Protein AF-0000000085045582 (afdb_homodimer)

Organism: Alkalihalophilus pseudofirmus (strain ATCC BAA-2126 / JCM 17055 / OF4) (NCBI:txid398511)

Foldseek 3Di:
DDPLVVLVVVLVVLVVLLVVLCVCLVPDPDPVSNVVSVVVSVVSVVVNVVSVVVSVVVCVVDVVVVDD/DDPLVVLVVVLVVLVVLLVVLCVCLVPDPDPVSNVVSVVVSVVSVVVNVVSVVVSVVVCVPDCVVVDD

Sequence (136 aa):
MSVAAQVKGTLFSLKGIDATLTKLALQSSDEEAEKVYHQASLKTRTIIQEMEQQVMFLEREEPQYKGNMSVAAQVKGTLFSLKGIDATLTKLALQSSDEEAEKVYHQASLKTRTIIQEMEQQVMFLEREEPQYKGN

pLDDT: mean 90.75, std 15.36, range [32.5, 98.88]

Radius of gyration: 16.84 Å; Cα contacts (8 Å, |Δi|>4): 119; chains: 2; bounding box: 27×59×30 Å

Solvent-accessible surface area (backbone atoms only — not comparable to full-atom values): 7338 Å² total; per-residue (Å²): 131,55,72,64,54,51,47,50,51,49,39,53,52,46,53,53,47,30,54,49,26,45,49,50,23,73,68,42,87,44,69,70,57,19,50,52,27,43,53,42,24,53,56,44,49,54,43,40,52,53,41,53,52,51,51,55,52,46,51,67,75,37,63,76,77,49,83,127,129,56,70,63,55,52,48,51,52,49,39,53,52,45,53,53,47,32,54,52,26,44,50,50,24,72,68,41,88,44,70,70,58,19,50,52,26,44,53,42,24,53,56,44,50,54,43,41,52,52,41,54,52,49,51,53,54,48,54,68,72,38,65,76,80,48,82,126

Structure (mmCIF, N/CA/C/O backbone):
data_AF-0000000085045582-model_v1
#
loop_
_entity.id
_entity.type
_entity.pdbx_description
1 polymer 'DUF1657 domain-containing protein'
#
loop_
_atom_site.group_PDB
_atom_site.id
_atom_site.type_symbol
_atom_site.label_atom_id
_atom_site.label_alt_id
_atom_site.label_comp_id
_atom_site.label_asym_id
_atom_site.label_entity_id
_atom_site.label_seq_id
_atom_site.pdbx_PDB_ins_code
_atom_site.Cartn_x
_atom_site.Cartn_y
_atom_site.Cartn_z
_atom_site.occupancy
_atom_site.B_iso_or_equiv
_atom_site.auth_seq_id
_atom_site.auth_comp_id
_atom_site.auth_asym_id
_atom_site.auth_atom_id
_atom_site.pdbx_PDB_model_num
ATOM 1 N N . MET A 1 1 ? 13.094 -14.719 -4.559 1 74.88 1 MET A N 1
ATOM 2 C CA . MET A 1 1 ? 12.008 -14.969 -3.609 1 74.88 1 MET A CA 1
ATOM 3 C C . MET A 1 1 ? 10.836 -15.672 -4.285 1 74.88 1 MET A C 1
ATOM 5 O O . MET A 1 1 ? 10.578 -15.461 -5.473 1 74.88 1 MET A O 1
ATOM 9 N N . SER A 1 2 ? 10.188 -16.703 -3.611 1 85.56 2 SER A N 1
ATOM 10 C CA . SER A 1 2 ? 9.023 -17.359 -4.184 1 85.56 2 SER A CA 1
ATOM 11 C C . SER A 1 2 ? 7.844 -16.406 -4.293 1 85.56 2 SER A C 1
ATOM 13 O O . SER A 1 2 ? 7.824 -15.352 -3.643 1 85.56 2 SER A O 1
ATOM 15 N N . VAL A 1 3 ? 6.871 -16.703 -5.188 1 90.94 3 VAL A N 1
ATOM 16 C CA . VAL A 1 3 ? 5.664 -15.891 -5.328 1 90.94 3 VAL A CA 1
ATOM 17 C C . VAL A 1 3 ? 4.957 -15.781 -3.977 1 90.94 3 VAL A C 1
ATOM 19 O O . VAL A 1 3 ? 4.508 -14.703 -3.592 1 90.94 3 VAL A O 1
ATOM 22 N N . ALA A 1 4 ? 4.902 -16.844 -3.271 1 92.25 4 ALA A N 1
ATOM 23 C CA . ALA A 1 4 ? 4.258 -16.844 -1.961 1 92.25 4 ALA A CA 1
ATOM 24 C C . ALA A 1 4 ? 4.945 -15.867 -1.01 1 92.25 4 ALA A C 1
ATOM 26 O O . ALA A 1 4 ? 4.285 -15.133 -0.277 1 92.25 4 ALA A O 1
ATOM 27 N N . ALA A 1 5 ? 6.254 -15.875 -0.972 1 92.25 5 ALA A N 1
ATOM 28 C CA . ALA A 1 5 ? 7.02 -14.977 -0.119 1 92.25 5 ALA A CA 1
ATOM 29 C C . ALA A 1 5 ? 6.773 -13.516 -0.498 1 92.25 5 ALA A C 1
ATOM 31 O O . ALA A 1 5 ? 6.625 -12.656 0.375 1 92.25 5 ALA A O 1
ATOM 32 N N . GLN A 1 6 ? 6.746 -13.227 -1.771 1 95.31 6 GLN A N 1
ATOM 33 C CA . GLN A 1 6 ? 6.5 -11.867 -2.254 1 95.31 6 GLN A CA 1
ATOM 34 C C . GLN A 1 6 ? 5.102 -11.398 -1.867 1 95.31 6 GLN A C 1
ATOM 36 O O . GLN A 1 6 ? 4.922 -10.25 -1.449 1 95.31 6 GLN A O 1
ATOM 41 N N . VAL A 1 7 ? 4.152 -12.219 -1.971 1 97.25 7 VAL A N 1
ATOM 42 C CA . VAL A 1 7 ? 2.777 -11.875 -1.629 1 97.25 7 VAL A CA 1
ATOM 43 C C . VAL A 1 7 ? 2.658 -11.648 -0.123 1 97.25 7 VAL A C 1
ATOM 45 O O . VAL A 1 7 ? 2.041 -10.68 0.321 1 97.25 7 VAL A O 1
ATOM 48 N N . LYS A 1 8 ? 3.283 -12.477 0.662 1 96.69 8 LYS A N 1
ATOM 49 C CA . LYS A 1 8 ? 3.26 -12.328 2.113 1 96.69 8 LYS A CA 1
ATOM 50 C C . LYS A 1 8 ? 3.961 -11.047 2.547 1 96.69 8 LYS A C 1
ATOM 52 O O . LYS A 1 8 ? 3.494 -10.352 3.451 1 96.69 8 LYS A O 1
ATOM 57 N N . GLY A 1 9 ? 5.09 -10.812 1.9 1 97.25 9 GLY A N 1
ATOM 58 C CA . GLY A 1 9 ? 5.773 -9.555 2.166 1 97.25 9 GLY A CA 1
ATOM 59 C C . GLY A 1 9 ? 4.934 -8.336 1.826 1 97.25 9 GLY A C 1
ATOM 60 O O . GLY A 1 9 ? 4.938 -7.348 2.564 1 97.25 9 GLY A O 1
ATOM 61 N N . THR A 1 10 ? 4.301 -8.406 0.695 1 98.5 10 THR A N 1
ATOM 62 C CA . THR A 1 10 ? 3.395 -7.336 0.289 1 98.5 10 THR A CA 1
ATOM 63 C C . THR A 1 10 ? 2.271 -7.164 1.308 1 98.5 10 THR A C 1
ATOM 65 O O . THR A 1 10 ? 1.94 -6.039 1.693 1 98.5 10 THR A O 1
ATOM 68 N N . LEU A 1 11 ? 1.67 -8.227 1.732 1 98.75 11 LEU A N 1
ATOM 69 C CA . LEU A 1 11 ? 0.615 -8.211 2.74 1 98.75 11 LEU A CA 1
ATOM 70 C C . LEU A 1 11 ? 1.099 -7.535 4.02 1 98.75 11 LEU A C 1
ATOM 72 O O . LEU A 1 11 ? 0.389 -6.707 4.598 1 98.75 11 LEU A O 1
ATOM 76 N N . PHE A 1 12 ? 2.311 -7.863 4.492 1 98.38 12 PHE A N 1
ATOM 77 C CA . PHE A 1 12 ? 2.891 -7.277 5.695 1 98.38 12 PHE A CA 1
ATOM 78 C C . PHE A 1 12 ? 3.057 -5.77 5.539 1 98.38 12 PHE A C 1
ATOM 80 O O . PHE A 1 12 ? 2.691 -5.004 6.434 1 98.38 12 PHE A O 1
ATOM 87 N N . SER A 1 13 ? 3.621 -5.387 4.426 1 98.44 13 SER A N 1
ATOM 88 C CA . SER A 1 13 ? 3.818 -3.969 4.148 1 98.44 13 SER A CA 1
ATOM 89 C C . SER A 1 13 ? 2.492 -3.217 4.133 1 98.44 13 SER A C 1
ATOM 91 O O . SER A 1 13 ? 2.389 -2.117 4.68 1 98.44 13 SER A O 1
ATOM 93 N N . LEU A 1 14 ? 1.468 -3.785 3.574 1 98.88 14 LEU A N 1
ATOM 94 C CA . LEU A 1 14 ? 0.155 -3.154 3.494 1 98.88 14 LEU A CA 1
ATOM 95 C C . LEU A 1 14 ? -0.464 -3.012 4.883 1 98.88 14 LEU A C 1
ATOM 97 O O . LEU A 1 14 ? -1.098 -1.996 5.18 1 98.88 14 LEU A O 1
ATOM 101 N N . LYS A 1 15 ? -0.297 -3.982 5.727 1 98.81 15 LYS A N 1
ATOM 102 C CA . LYS A 1 15 ? -0.801 -3.879 7.09 1 98.81 15 LYS A CA 1
ATOM 103 C C . LYS A 1 15 ? -0.119 -2.74 7.844 1 98.81 15 LYS A C 1
ATOM 105 O O . LYS A 1 15 ? -0.764 -2.021 8.609 1 98.81 15 LYS A O 1
ATOM 110 N N . GLY A 1 16 ? 1.173 -2.641 7.621 1 98.44 16 GLY A N 1
ATOM 111 C CA . GLY A 1 16 ? 1.894 -1.507 8.18 1 98.44 16 GLY A CA 1
ATOM 112 C C . GLY A 1 16 ? 1.388 -0.171 7.664 1 98.44 16 GLY A C 1
ATOM 113 O O . GLY A 1 16 ? 1.292 0.795 8.43 1 98.44 16 GLY A O 1
ATOM 114 N N . ILE A 1 17 ? 1.08 -0.105 6.457 1 98.75 17 ILE A N 1
ATOM 115 C CA . ILE A 1 17 ? 0.577 1.124 5.852 1 98.75 17 ILE A CA 1
ATOM 116 C C . ILE A 1 17 ? -0.804 1.448 6.418 1 98.75 17 ILE A C 1
ATOM 118 O O . ILE A 1 17 ? -1.104 2.607 6.715 1 98.75 17 ILE A O 1
ATOM 122 N N . ASP A 1 18 ? -1.699 0.497 6.551 1 98.75 18 ASP A N 1
ATOM 123 C CA . ASP A 1 18 ? -3.004 0.718 7.164 1 98.75 18 ASP A CA 1
ATOM 124 C C . ASP A 1 18 ? -2.857 1.31 8.562 1 98.75 18 ASP A C 1
ATOM 126 O O . ASP A 1 18 ? -3.545 2.271 8.914 1 98.75 18 ASP A O 1
ATOM 130 N N . ALA A 1 19 ? -1.955 0.751 9.422 1 98.19 19 ALA A N 1
ATOM 131 C CA . ALA A 1 19 ? -1.701 1.262 10.766 1 98.19 19 ALA A CA 1
ATOM 132 C C . ALA A 1 19 ? -1.247 2.719 10.719 1 98.19 19 ALA A C 1
ATOM 134 O O . ALA A 1 19 ? -1.712 3.545 11.508 1 98.19 19 ALA A O 1
ATOM 135 N N . THR A 1 20 ? -0.353 3.062 9.805 1 98.38 20 THR A N 1
ATOM 136 C CA . THR A 1 20 ? 0.177 4.414 9.664 1 98.38 20 THR A CA 1
ATOM 137 C C . THR A 1 20 ? -0.922 5.383 9.234 1 98.38 20 THR A C 1
ATOM 139 O O . THR A 1 20 ? -1.075 6.453 9.828 1 98.38 20 THR A O 1
ATOM 142 N N . LEU A 1 21 ? -1.714 5 8.227 1 98.62 21 LEU A N 1
ATOM 143 C CA . LEU A 1 21 ? -2.791 5.848 7.727 1 98.62 21 LEU A CA 1
ATOM 144 C C . LEU A 1 21 ? -3.844 6.082 8.805 1 98.62 21 LEU A C 1
ATOM 146 O O . LEU A 1 21 ? -4.34 7.199 8.961 1 98.62 21 LEU A O 1
ATOM 150 N N . THR A 1 22 ? -4.156 4.996 9.492 1 98.5 22 THR A N 1
ATOM 151 C CA . THR A 1 22 ? -5.102 5.117 10.602 1 98.5 22 THR A CA 1
ATOM 152 C C . THR A 1 22 ? -4.562 6.062 11.672 1 98.5 22 THR A C 1
ATOM 154 O O . THR A 1 22 ? -5.285 6.93 12.156 1 98.5 22 THR A O 1
ATOM 157 N N . LYS A 1 23 ? -3.322 5.898 12.023 1 98.12 23 LYS A N 1
ATOM 158 C CA . LYS A 1 23 ? -2.684 6.77 13 1 98.12 23 LYS A CA 1
ATOM 159 C C . LYS A 1 23 ? -2.699 8.227 12.531 1 98.12 23 LYS A C 1
ATOM 161 O O . LYS A 1 23 ? -3.008 9.125 13.312 1 98.12 23 LYS A O 1
ATOM 166 N N . LEU A 1 24 ? -2.35 8.477 11.312 1 97.88 24 LEU A N 1
ATOM 167 C CA . LEU A 1 24 ? -2.363 9.828 10.75 1 97.88 24 LEU A CA 1
ATOM 168 C C . LEU A 1 24 ? -3.762 10.43 10.82 1 97.88 24 LEU A C 1
ATOM 170 O O . LEU A 1 24 ? -3.918 11.617 11.117 1 97.88 24 LEU A O 1
ATOM 174 N N . ALA A 1 25 ? -4.805 9.633 10.469 1 97.81 25 ALA A N 1
ATOM 175 C CA . ALA A 1 25 ? -6.184 10.109 10.531 1 97.81 25 ALA A CA 1
ATOM 176 C C . ALA A 1 25 ? -6.555 10.531 11.953 1 97.81 25 ALA A C 1
ATOM 178 O O . ALA A 1 25 ? -7.172 11.586 12.148 1 97.81 25 ALA A O 1
ATOM 179 N N . LEU A 1 26 ? -6.133 9.727 12.891 1 96.69 26 LEU A N 1
ATOM 180 C CA . LEU A 1 26 ? -6.473 9.953 14.289 1 96.69 26 LEU A CA 1
ATOM 181 C C . LEU A 1 26 ? -5.75 11.18 14.836 1 96.69 26 LEU A C 1
ATOM 183 O O . LEU A 1 26 ? -6.281 11.883 15.695 1 96.69 26 LEU A O 1
ATOM 187 N N . GLN A 1 27 ? -4.617 11.523 14.289 1 94.62 27 GLN A N 1
ATOM 188 C CA . GLN A 1 27 ? -3.77 12.586 14.82 1 94.62 27 GLN A CA 1
ATOM 189 C C . GLN A 1 27 ? -3.979 13.891 14.062 1 94.62 27 GLN A C 1
ATOM 191 O O . GLN A 1 27 ? -3.438 14.93 14.445 1 94.62 27 GLN A O 1
ATOM 196 N N . SER A 1 28 ? -4.695 13.742 12.984 1 93.62 28 SER A N 1
ATOM 197 C CA . SER A 1 28 ? -4.855 14.922 12.141 1 93.62 28 SER A CA 1
ATOM 198 C C . SER A 1 28 ? -5.805 15.93 12.781 1 93.62 28 SER A C 1
ATOM 200 O O . SER A 1 28 ? -6.875 15.562 13.266 1 93.62 28 SER A O 1
ATOM 202 N N . SER A 1 29 ? -5.445 17.203 12.797 1 91.62 29 SER A N 1
ATOM 203 C CA . SER A 1 29 ? -6.312 18.281 13.266 1 91.62 29 SER A CA 1
ATOM 204 C C . SER A 1 29 ? -7.086 18.906 12.117 1 91.62 29 SER A C 1
ATOM 206 O O . SER A 1 29 ? -7.961 19.75 12.336 1 91.62 29 SER A O 1
ATOM 208 N N . ASP A 1 30 ? -6.727 18.578 10.922 1 91.25 30 ASP A N 1
ATOM 209 C CA . ASP A 1 30 ? -7.375 19.047 9.703 1 91.25 30 ASP A CA 1
ATOM 210 C C . ASP A 1 30 ? -8.422 18.047 9.219 1 91.25 30 ASP A C 1
ATOM 212 O O . ASP A 1 30 ? -8.102 16.891 8.914 1 91.25 30 ASP A O 1
ATOM 216 N N . GLU A 1 31 ? -9.641 18.484 9.148 1 94.44 31 GLU A N 1
ATOM 217 C CA . GLU A 1 31 ? -10.75 17.609 8.797 1 94.44 31 GLU A CA 1
ATOM 218 C C . GLU A 1 31 ? -10.547 16.984 7.41 1 94.44 31 GLU A C 1
ATOM 220 O O . GLU A 1 31 ? -10.805 15.805 7.207 1 94.44 31 GLU A O 1
ATOM 225 N N . GLU A 1 32 ? -10.148 17.766 6.449 1 94.62 32 GLU A N 1
ATOM 226 C CA . GLU A 1 32 ? -9.945 17.281 5.086 1 94.62 32 GLU A CA 1
ATOM 227 C C . GLU A 1 32 ? -8.828 16.234 5.031 1 94.62 32 GLU A C 1
ATOM 229 O O . GLU A 1 32 ? -8.961 15.203 4.375 1 94.62 32 GLU A O 1
ATOM 234 N N . ALA A 1 33 ? -7.719 16.562 5.738 1 95.12 33 ALA A N 1
ATOM 235 C CA . ALA A 1 33 ? -6.613 15.602 5.805 1 95.12 33 ALA A CA 1
ATOM 236 C C . ALA A 1 33 ? -7.047 14.305 6.477 1 95.12 33 ALA A C 1
ATOM 238 O O . ALA A 1 33 ? -6.699 13.219 6.02 1 95.12 33 ALA A O 1
ATOM 239 N N . GLU A 1 34 ? -7.719 14.414 7.617 1 97.31 34 GLU A N 1
ATOM 240 C CA . GLU A 1 34 ? -8.234 13.234 8.312 1 97.31 34 GLU A CA 1
ATOM 241 C C . GLU A 1 34 ? -9.031 12.344 7.363 1 97.31 34 GLU A C 1
ATOM 243 O O . GLU A 1 34 ? -8.859 11.125 7.367 1 97.31 34 GLU A O 1
ATOM 248 N N . LYS A 1 35 ? -9.914 12.938 6.566 1 97.88 35 LYS A N 1
ATOM 249 C CA . LYS A 1 35 ? -10.727 12.188 5.609 1 97.88 35 LYS A CA 1
ATOM 250 C C . LYS A 1 35 ? -9.859 11.5 4.566 1 97.88 35 LYS A C 1
ATOM 252 O O . LYS A 1 35 ? -10.117 10.359 4.188 1 97.88 35 LYS A O 1
ATOM 257 N N . VAL A 1 36 ? -8.852 12.234 4.113 1 97.94 36 VAL A N 1
ATOM 258 C CA . VAL A 1 36 ? -7.953 11.68 3.113 1 97.94 36 VAL A CA 1
ATOM 259 C C . VAL A 1 36 ? -7.285 10.422 3.66 1 97.94 36 VAL A C 1
ATOM 261 O O . VAL A 1 36 ? -7.27 9.383 2.996 1 97.94 36 VAL A O 1
ATOM 264 N N . TYR A 1 37 ? -6.719 10.492 4.91 1 98.5 37 TYR A N 1
ATOM 265 C CA . TYR A 1 37 ? -6.031 9.352 5.512 1 98.5 37 TYR A CA 1
ATOM 266 C C . TYR A 1 37 ? -7 8.211 5.793 1 98.5 37 TYR A C 1
ATOM 268 O O . TYR A 1 37 ? -6.672 7.043 5.59 1 98.5 37 TYR A O 1
ATOM 276 N N . HIS A 1 38 ? -8.172 8.555 6.254 1 98.31 38 HIS A N 1
ATOM 277 C CA . HIS A 1 38 ? -9.18 7.543 6.543 1 98.31 38 HIS A CA 1
ATOM 278 C C . HIS A 1 38 ? -9.602 6.805 5.273 1 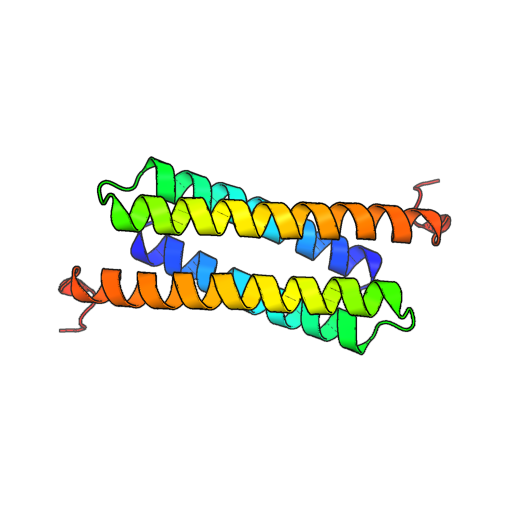98.31 38 HIS A C 1
ATOM 280 O O . HIS A 1 38 ? -9.672 5.574 5.262 1 98.31 38 HIS A O 1
ATOM 286 N N . GLN A 1 39 ? -9.883 7.508 4.176 1 98.38 39 GLN A N 1
ATOM 287 C CA . GLN A 1 39 ? -10.258 6.898 2.902 1 98.38 39 GLN A CA 1
ATOM 288 C C . GLN A 1 39 ? -9.125 6.035 2.352 1 98.38 39 GLN A C 1
ATOM 290 O O . GLN A 1 39 ? -9.367 4.953 1.814 1 98.38 39 GLN A O 1
ATOM 295 N N . ALA A 1 40 ? -7.961 6.559 2.455 1 98.75 40 ALA A N 1
ATOM 296 C CA . ALA A 1 40 ? -6.797 5.785 2.025 1 98.75 40 ALA A CA 1
ATOM 297 C C . ALA A 1 40 ? -6.676 4.488 2.816 1 98.75 40 ALA A C 1
ATOM 299 O O . ALA A 1 40 ? -6.34 3.441 2.256 1 98.75 40 ALA A O 1
ATOM 300 N N . SER A 1 41 ? -6.906 4.543 4.176 1 98.81 41 SER A N 1
ATOM 301 C CA . SER A 1 41 ? -6.863 3.352 5.016 1 98.81 41 SER A CA 1
ATOM 302 C C . SER A 1 41 ? -7.914 2.332 4.586 1 98.81 41 SER A C 1
ATOM 304 O O . SER A 1 41 ? -7.633 1.133 4.527 1 98.81 41 SER A O 1
ATOM 306 N N . LEU A 1 42 ? -9.109 2.789 4.238 1 98.69 42 LEU A N 1
ATOM 307 C CA . LEU A 1 42 ? -10.172 1.905 3.781 1 98.69 42 LEU A CA 1
ATOM 308 C C . LEU A 1 42 ? -9.789 1.217 2.477 1 98.69 42 LEU A C 1
ATOM 310 O O . LEU A 1 42 ? -10 0.012 2.318 1 98.69 42 LEU A O 1
ATOM 314 N N . LYS A 1 43 ? -9.273 1.963 1.552 1 98.75 43 LYS A N 1
ATOM 315 C CA . LYS A 1 43 ? -8.797 1.387 0.297 1 98.75 43 LYS A CA 1
ATOM 316 C C . LYS A 1 43 ? -7.676 0.38 0.543 1 98.75 43 LYS A C 1
ATOM 318 O O . LYS A 1 43 ? -7.633 -0.677 -0.09 1 98.75 43 LYS A O 1
ATOM 323 N N . THR A 1 44 ? -6.754 0.685 1.436 1 98.88 44 THR A N 1
ATOM 324 C CA . THR A 1 44 ? -5.66 -0.224 1.768 1 98.88 44 THR A CA 1
ATOM 325 C C . THR A 1 44 ? -6.203 -1.532 2.338 1 98.88 44 THR A C 1
ATOM 327 O O . THR A 1 44 ? -5.711 -2.611 2 1 98.88 44 THR A O 1
ATOM 330 N N . ARG A 1 45 ? -7.215 -1.479 3.184 1 98.75 45 ARG A N 1
ATOM 331 C CA . ARG A 1 45 ? -7.809 -2.672 3.783 1 98.75 45 ARG A CA 1
ATOM 332 C C . ARG A 1 45 ? -8.406 -3.584 2.717 1 98.75 45 ARG A C 1
ATOM 334 O O . ARG A 1 45 ? -8.375 -4.809 2.854 1 98.75 45 ARG A O 1
ATOM 341 N N . THR A 1 46 ? -8.977 -2.971 1.707 1 98.75 46 THR A N 1
ATOM 342 C CA . THR A 1 46 ? -9.516 -3.773 0.614 1 98.75 46 THR A CA 1
ATOM 343 C C . THR A 1 46 ? -8.406 -4.559 -0.077 1 98.75 46 THR A C 1
ATOM 345 O O . THR A 1 46 ? -8.586 -5.723 -0.434 1 98.75 46 THR A O 1
ATOM 348 N N . ILE A 1 47 ? -7.262 -3.984 -0.317 1 98.88 47 ILE A N 1
ATOM 349 C CA . ILE A 1 47 ? -6.129 -4.668 -0.93 1 98.88 47 ILE A CA 1
ATOM 350 C C . ILE A 1 47 ? -5.613 -5.758 0.007 1 98.88 47 ILE A C 1
ATOM 352 O O . ILE A 1 47 ? -5.254 -6.848 -0.44 1 98.88 47 ILE A O 1
ATOM 356 N N . ILE A 1 48 ? -5.559 -5.434 1.346 1 98.88 48 ILE A N 1
ATOM 357 C CA . ILE A 1 48 ? -5.145 -6.41 2.346 1 98.88 48 ILE A CA 1
ATOM 358 C C . ILE A 1 48 ? -6 -7.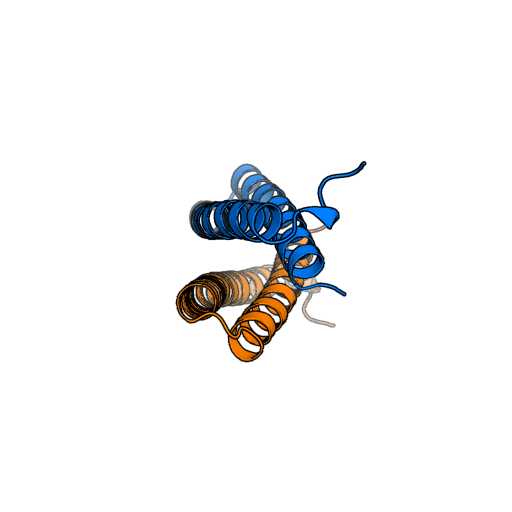668 2.225 1 98.88 48 ILE A C 1
ATOM 360 O O . ILE A 1 48 ? -5.477 -8.781 2.207 1 98.88 48 ILE A O 1
ATOM 364 N N . GLN A 1 49 ? -7.277 -7.492 2.109 1 98.56 49 GLN A N 1
ATOM 365 C CA . GLN A 1 49 ? -8.188 -8.625 1.988 1 98.56 49 GLN A CA 1
ATOM 366 C C . GLN A 1 49 ? -7.879 -9.445 0.737 1 98.56 49 GLN A C 1
ATOM 368 O O . GLN A 1 49 ? -7.895 -10.68 0.776 1 98.56 49 GLN A O 1
ATOM 373 N N . GLU A 1 50 ? -7.66 -8.82 -0.348 1 97.94 50 GLU A N 1
ATOM 374 C CA . GLU A 1 50 ? -7.32 -9.492 -1.597 1 97.94 50 GLU A CA 1
ATOM 375 C C . GLU A 1 50 ? -6.027 -10.289 -1.46 1 97.94 50 GLU A C 1
ATOM 377 O O . GLU A 1 50 ? -5.938 -11.422 -1.924 1 97.94 50 GLU A O 1
ATOM 382 N N . MET A 1 51 ? -5.012 -9.703 -0.871 1 98.25 51 MET A N 1
ATOM 383 C CA . MET A 1 51 ? -3.727 -10.375 -0.69 1 98.25 51 MET A CA 1
ATOM 384 C C . MET A 1 51 ? -3.855 -11.547 0.278 1 98.25 51 MET A C 1
ATOM 386 O O . MET A 1 51 ? -3.195 -12.57 0.11 1 98.25 51 MET A O 1
ATOM 390 N N . GLU A 1 52 ? -4.672 -11.344 1.377 1 98 52 GLU A N 1
ATOM 391 C CA . GLU A 1 52 ? -4.922 -12.445 2.301 1 98 52 GLU A CA 1
ATOM 392 C C . GLU A 1 52 ? -5.52 -13.648 1.577 1 98 52 GLU A C 1
ATOM 394 O O . GLU A 1 52 ? -5.113 -14.789 1.816 1 98 52 GLU A O 1
ATOM 399 N N . GLN A 1 53 ? -6.441 -13.391 0.739 1 96.5 53 GLN A N 1
ATOM 400 C CA . GLN A 1 53 ? -7.055 -14.461 -0.049 1 96.5 53 GLN A CA 1
ATOM 401 C C . GLN A 1 53 ? -6.035 -15.117 -0.971 1 96.5 53 GLN A C 1
ATOM 403 O O . GLN A 1 53 ? -6.031 -16.344 -1.125 1 96.5 53 GLN A O 1
ATOM 408 N N . GLN A 1 54 ? -5.246 -14.352 -1.614 1 94.94 54 GLN A N 1
ATOM 409 C CA . GLN A 1 54 ? -4.227 -14.875 -2.52 1 94.94 54 GLN A CA 1
ATOM 410 C C . GLN A 1 54 ? -3.205 -15.719 -1.767 1 94.94 54 GLN A C 1
ATOM 412 O O . GLN A 1 54 ? -2.734 -16.734 -2.279 1 94.94 54 GLN A O 1
ATOM 417 N N . VAL A 1 55 ? -2.766 -15.352 -0.59 1 95.12 55 VAL A N 1
ATOM 418 C CA . VAL A 1 55 ? -1.848 -16.125 0.242 1 95.12 55 VAL A CA 1
ATOM 419 C C . VAL A 1 55 ? -2.455 -17.484 0.555 1 95.12 55 VAL A C 1
ATOM 421 O O . VAL A 1 55 ? -1.771 -18.516 0.479 1 95.12 55 VAL A O 1
ATOM 424 N N . MET A 1 56 ? -3.709 -17.484 0.925 1 92.94 56 MET A N 1
ATOM 425 C CA . MET A 1 56 ? -4.395 -18.734 1.222 1 92.94 56 MET A CA 1
ATOM 426 C C . MET A 1 56 ? -4.391 -19.656 0.007 1 92.94 56 MET A C 1
ATOM 428 O O . MET A 1 56 ? -4.137 -20.859 0.134 1 92.94 56 MET A O 1
ATOM 432 N N . PHE A 1 57 ? -4.691 -19.125 -1.118 1 91.81 57 PHE A N 1
ATOM 433 C CA . PHE A 1 57 ? -4.699 -19.891 -2.357 1 91.81 57 PHE A CA 1
ATOM 434 C C . PHE A 1 57 ? -3.322 -20.484 -2.633 1 91.81 57 PHE A C 1
ATOM 436 O O . PHE A 1 57 ? -3.205 -21.672 -2.936 1 91.81 57 PHE A O 1
ATOM 443 N N . LEU A 1 58 ? -2.262 -19.703 -2.533 1 90.44 58 LEU A N 1
ATOM 444 C CA . LEU A 1 58 ? -0.898 -20.141 -2.822 1 90.44 58 LEU A CA 1
ATOM 445 C C . LEU A 1 58 ? -0.449 -21.219 -1.847 1 90.44 58 LEU A C 1
ATOM 447 O O . LEU A 1 58 ? 0.269 -22.141 -2.229 1 90.44 58 LEU A O 1
ATOM 451 N N . GLU A 1 59 ? -0.829 -21.094 -0.623 1 87.81 59 GLU A N 1
ATOM 452 C CA . GLU A 1 59 ? -0.459 -22.078 0.392 1 87.81 59 GLU A CA 1
ATOM 453 C C . GLU A 1 59 ? -1.153 -23.422 0.145 1 87.81 59 GLU A C 1
ATOM 455 O O . GLU A 1 59 ? -0.604 -24.484 0.458 1 87.81 59 GLU A O 1
ATOM 460 N N . ARG A 1 60 ? -2.312 -23.438 -0.462 1 84.94 60 ARG A N 1
ATOM 461 C CA . ARG A 1 60 ? -3.049 -24.656 -0.788 1 84.94 60 ARG A CA 1
ATOM 462 C C . ARG A 1 60 ? -2.426 -25.375 -1.982 1 84.94 60 ARG A C 1
ATOM 464 O O . ARG A 1 60 ? -2.389 -26.609 -2.025 1 84.94 60 ARG A O 1
ATOM 471 N N . GLU A 1 61 ? -1.91 -24.672 -2.902 1 77.25 61 GLU A N 1
ATOM 472 C CA . GLU A 1 61 ? -1.294 -25.25 -4.098 1 77.25 61 GLU A CA 1
ATOM 473 C C . GLU A 1 61 ? 0.125 -25.734 -3.812 1 77.25 61 GLU A C 1
ATOM 475 O O . GLU A 1 61 ? 0.628 -26.625 -4.488 1 77.25 61 GLU A O 1
ATOM 480 N N . GLU A 1 62 ? 0.763 -25.047 -2.869 1 64.19 62 GLU A N 1
ATOM 481 C CA . GLU A 1 62 ? 2.129 -25.438 -2.535 1 64.19 62 GLU A CA 1
ATOM 482 C C . GLU A 1 62 ? 2.172 -26.25 -1.239 1 64.19 62 GLU A C 1
ATOM 484 O O . GLU A 1 62 ? 2.266 -25.672 -0.151 1 64.19 62 GLU A O 1
ATOM 489 N N . PRO A 1 63 ? 1.764 -27.453 -1.095 1 58.72 63 PRO A N 1
ATOM 490 C CA . PRO A 1 63 ? 1.871 -28.25 0.128 1 58.72 63 PRO A CA 1
ATOM 491 C C . PRO A 1 63 ? 3.174 -28 0.885 1 58.72 63 PRO A C 1
ATOM 493 O O . PRO A 1 63 ? 3.23 -28.188 2.104 1 58.72 63 PRO A O 1
ATOM 496 N N . GLN A 1 64 ? 4.367 -27.938 0.218 1 53.19 64 GLN A N 1
ATOM 497 C CA . GLN A 1 64 ? 5.637 -27.875 0.933 1 53.19 64 GLN A CA 1
ATOM 498 C C . GLN A 1 64 ? 5.711 -26.625 1.818 1 53.19 64 GLN A C 1
ATOM 500 O O . GLN A 1 64 ? 6.586 -26.531 2.678 1 53.19 64 GLN A O 1
ATOM 505 N N . TYR A 1 65 ? 5.199 -25.609 1.389 1 47.09 65 TYR A N 1
ATOM 506 C CA . TYR A 1 65 ? 5.344 -24.453 2.262 1 47.09 65 TYR A CA 1
ATOM 507 C C . TYR A 1 65 ? 4.609 -24.672 3.58 1 47.09 65 TYR A C 1
ATOM 509 O O . TYR A 1 65 ? 4.535 -23.766 4.414 1 47.09 65 TYR A O 1
ATOM 517 N N . LYS A 1 66 ? 3.674 -25.625 3.744 1 45.38 66 LYS A N 1
ATOM 518 C CA . LYS A 1 66 ? 3.193 -26.078 5.043 1 45.38 66 LYS A CA 1
ATOM 519 C C . LYS A 1 66 ? 4.336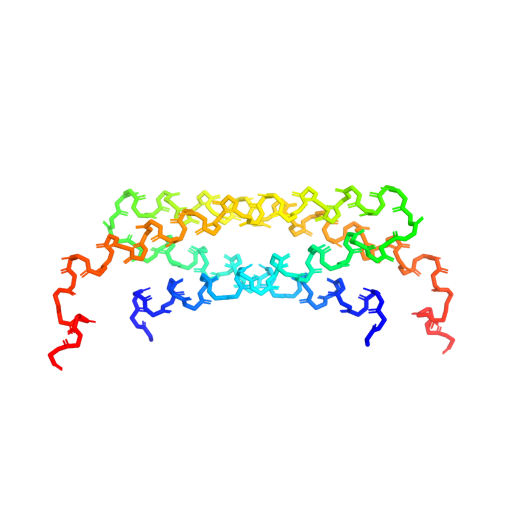 -26.641 5.887 1 45.38 66 LYS A C 1
ATOM 521 O O . LYS A 1 66 ? 5.141 -27.438 5.398 1 45.38 66 LYS A O 1
ATOM 526 N N . GLY A 1 67 ? 5.059 -26.031 6.781 1 40.25 67 GLY A N 1
ATOM 527 C CA . GLY A 1 67 ? 6.012 -26.594 7.723 1 40.25 67 GLY A CA 1
ATOM 528 C C . GLY A 1 67 ? 5.691 -28.016 8.125 1 40.25 67 GLY A C 1
ATOM 529 O O . GLY A 1 67 ? 4.574 -28.312 8.555 1 40.25 67 GLY A O 1
ATOM 530 N N . ASN A 1 68 ? 6.27 -29.141 7.465 1 33.5 68 ASN A N 1
ATOM 531 C CA . ASN A 1 68 ? 6.594 -30.359 8.203 1 33.5 68 ASN A CA 1
ATOM 532 C C . ASN A 1 68 ? 7.297 -30.047 9.516 1 33.5 68 ASN A C 1
ATOM 534 O O . ASN A 1 68 ? 8.156 -29.172 9.578 1 33.5 68 ASN A O 1
ATOM 538 N N . MET B 1 1 ? 8.625 11.508 14.305 1 74.88 1 MET B N 1
ATOM 539 C CA . MET B 1 1 ? 8.648 11.883 12.891 1 74.88 1 MET B CA 1
ATOM 540 C C . MET B 1 1 ? 7.555 12.898 12.578 1 74.88 1 MET B C 1
ATOM 542 O O . MET B 1 1 ? 6.484 12.867 13.188 1 74.88 1 MET B O 1
ATOM 546 N N . SER B 1 2 ? 7.836 13.977 11.766 1 85.25 2 SER B N 1
ATOM 547 C CA . SER B 1 2 ? 6.809 14.938 11.383 1 85.25 2 SER B CA 1
ATOM 548 C C . SER B 1 2 ? 5.727 14.281 10.531 1 85.25 2 SER B C 1
ATOM 550 O O . SER B 1 2 ? 5.941 13.203 9.969 1 85.25 2 SER B O 1
ATOM 552 N N . VAL B 1 3 ? 4.512 14.867 10.477 1 90.81 3 VAL B N 1
ATOM 553 C CA . VAL B 1 3 ? 3.428 14.375 9.633 1 90.81 3 VAL B CA 1
ATOM 554 C C . VAL B 1 3 ? 3.898 14.289 8.18 1 90.81 3 VAL B C 1
ATOM 556 O O . VAL B 1 3 ? 3.627 13.297 7.496 1 90.81 3 VAL B O 1
ATOM 559 N N . ALA B 1 4 ? 4.602 15.273 7.754 1 92.06 4 ALA B N 1
ATOM 560 C CA . ALA B 1 4 ? 5.105 15.289 6.383 1 92.06 4 ALA B CA 1
ATOM 561 C C . ALA B 1 4 ? 6.02 14.094 6.121 1 92.06 4 ALA B C 1
ATOM 563 O O . ALA B 1 4 ? 5.934 13.453 5.07 1 92.06 4 ALA B O 1
ATOM 564 N N . ALA B 1 5 ? 6.922 13.789 7.027 1 92.06 5 ALA B N 1
ATOM 565 C CA . ALA B 1 5 ? 7.828 12.656 6.895 1 92.06 5 ALA B CA 1
ATOM 566 C C . ALA B 1 5 ? 7.062 11.336 6.848 1 92.06 5 ALA B C 1
ATOM 568 O O . ALA B 1 5 ? 7.387 10.453 6.055 1 92.06 5 ALA B O 1
ATOM 569 N N . GLN B 1 6 ? 6.07 11.18 7.695 1 95.31 6 GLN B N 1
ATOM 570 C CA . GLN B 1 6 ? 5.25 9.977 7.727 1 95.31 6 GLN B CA 1
ATOM 571 C C . GLN B 1 6 ? 4.492 9.797 6.414 1 95.31 6 GLN B C 1
ATOM 573 O O . GLN B 1 6 ? 4.41 8.688 5.887 1 95.31 6 GLN B O 1
ATOM 578 N N . VAL B 1 7 ? 3.969 10.82 5.879 1 97.25 7 VAL B N 1
ATOM 579 C CA . VAL B 1 7 ? 3.225 10.766 4.625 1 97.25 7 VAL B CA 1
ATOM 580 C C . VAL B 1 7 ? 4.168 10.422 3.477 1 97.25 7 VAL B C 1
ATOM 582 O O . VAL B 1 7 ? 3.855 9.578 2.637 1 97.25 7 VAL B O 1
ATOM 585 N N . LYS B 1 8 ? 5.336 11.008 3.447 1 96.62 8 LYS B N 1
ATOM 586 C CA . LYS B 1 8 ? 6.324 10.719 2.41 1 96.62 8 LYS B CA 1
ATOM 587 C C . LYS B 1 8 ? 6.797 9.273 2.49 1 96.62 8 LYS B C 1
ATOM 589 O O . LYS B 1 8 ? 6.973 8.609 1.463 1 96.62 8 LYS B O 1
ATOM 594 N N . GLY B 1 9 ? 7.035 8.852 3.729 1 97.31 9 GLY B N 1
ATOM 595 C CA . GLY B 1 9 ? 7.387 7.453 3.908 1 97.31 9 GLY B CA 1
ATOM 596 C C . GLY B 1 9 ? 6.309 6.5 3.428 1 97.31 9 GLY B C 1
ATOM 597 O O . GLY B 1 9 ? 6.609 5.469 2.82 1 97.31 9 GLY B O 1
ATOM 598 N N . THR B 1 10 ? 5.09 6.82 3.768 1 98.5 10 THR B N 1
ATOM 599 C CA . THR B 1 10 ? 3.955 6.035 3.299 1 98.5 10 THR B CA 1
ATOM 600 C C . THR B 1 10 ? 3.898 6.023 1.773 1 98.5 10 THR B C 1
ATOM 602 O O . THR B 1 10 ? 3.697 4.973 1.161 1 98.5 10 THR B O 1
ATOM 605 N N . LEU B 1 11 ? 4.051 7.152 1.145 1 98.75 11 LEU B N 1
ATOM 606 C CA . LEU B 1 11 ? 4.066 7.273 -0.309 1 98.75 11 LEU B CA 1
ATOM 607 C C . LEU B 1 11 ? 5.145 6.383 -0.917 1 98.75 11 LEU B C 1
ATOM 609 O O . LEU B 1 11 ? 4.895 5.688 -1.904 1 98.75 11 LEU B O 1
ATOM 613 N N . PHE B 1 12 ? 6.363 6.383 -0.348 1 98.31 12 PHE B N 1
ATOM 614 C CA . PHE B 1 12 ? 7.469 5.562 -0.827 1 98.31 12 PHE B CA 1
ATOM 615 C C . PHE B 1 12 ? 7.121 4.082 -0.747 1 98.31 12 PHE B C 1
ATOM 617 O O . PHE B 1 12 ? 7.34 3.332 -1.7 1 98.31 12 PHE B O 1
ATOM 624 N N . SER B 1 13 ? 6.609 3.682 0.397 1 98.44 13 SER B N 1
ATOM 625 C CA . SER B 1 13 ? 6.215 2.289 0.591 1 98.44 13 SER B CA 1
ATOM 626 C C . SER B 1 13 ? 5.152 1.87 -0.418 1 98.44 13 SER B C 1
ATOM 628 O O . SER B 1 13 ? 5.223 0.775 -0.98 1 98.44 13 SER B O 1
ATOM 630 N N . LEU B 1 14 ? 4.207 2.713 -0.701 1 98.88 14 LEU B N 1
ATOM 631 C CA . LEU B 1 14 ? 3.139 2.412 -1.646 1 98.88 14 LEU B CA 1
ATOM 632 C C . LEU B 1 14 ? 3.688 2.277 -3.062 1 98.88 14 LEU B C 1
ATOM 634 O O . LEU B 1 14 ? 3.25 1.411 -3.822 1 98.88 14 LEU B O 1
ATOM 638 N N . LYS B 1 15 ? 4.617 3.105 -3.438 1 98.81 15 LYS B N 1
ATOM 639 C CA . LYS B 1 15 ? 5.234 2.984 -4.754 1 98.81 15 LYS B CA 1
ATOM 640 C C . LYS B 1 15 ? 5.961 1.65 -4.902 1 98.81 15 LYS B C 1
ATOM 642 O O . LYS B 1 15 ? 5.914 1.025 -5.961 1 98.81 15 LYS B O 1
ATOM 647 N N . GLY B 1 16 ? 6.633 1.285 -3.84 1 98.44 16 GLY B N 1
ATOM 648 C CA . GLY B 1 16 ? 7.246 -0.034 -3.824 1 98.44 16 GLY B CA 1
ATOM 649 C C . GLY B 1 16 ? 6.238 -1.161 -3.963 1 98.44 16 GLY B C 1
ATOM 650 O O . GLY B 1 16 ? 6.496 -2.146 -4.656 1 98.44 16 GLY B O 1
ATOM 651 N N . ILE B 1 17 ? 5.164 -1.038 -3.346 1 98.75 17 ILE B N 1
ATOM 652 C CA . ILE B 1 17 ? 4.117 -2.053 -3.41 1 98.75 17 ILE B CA 1
ATOM 653 C C . ILE B 1 17 ? 3.533 -2.105 -4.82 1 98.75 17 ILE B C 1
ATOM 655 O O . ILE B 1 17 ? 3.283 -3.188 -5.355 1 98.75 17 ILE B O 1
ATOM 659 N N . ASP B 1 18 ? 3.244 -1.004 -5.461 1 98.75 18 ASP B N 1
ATOM 660 C CA . ASP B 1 18 ? 2.771 -0.981 -6.844 1 98.75 18 ASP B CA 1
ATOM 661 C C . ASP B 1 18 ? 3.734 -1.726 -7.766 1 98.75 18 ASP B C 1
ATOM 663 O O . ASP B 1 18 ? 3.309 -2.535 -8.594 1 98.75 18 ASP B O 1
ATOM 667 N N . ALA B 1 19 ? 5.07 -1.473 -7.656 1 98.25 19 ALA B N 1
ATOM 668 C CA . ALA B 1 19 ? 6.078 -2.16 -8.453 1 98.25 19 ALA B CA 1
ATOM 669 C C . ALA B 1 19 ? 6.012 -3.67 -8.25 1 98.25 19 ALA B C 1
ATOM 671 O O . ALA B 1 19 ? 6.07 -4.438 -9.211 1 98.25 19 ALA B O 1
ATOM 672 N N . THR B 1 20 ? 5.871 -4.113 -7.008 1 98.38 20 THR B N 1
ATOM 673 C CA . THR B 1 20 ? 5.809 -5.531 -6.672 1 98.38 20 THR B CA 1
ATOM 674 C C . THR B 1 20 ? 4.555 -6.172 -7.258 1 98.38 20 THR B C 1
ATOM 676 O O . THR B 1 20 ? 4.625 -7.23 -7.883 1 98.38 20 THR B O 1
ATOM 679 N N . LEU B 1 21 ? 3.404 -5.523 -7.078 1 98.69 21 LEU B N 1
ATOM 680 C CA . LEU B 1 21 ? 2.141 -6.051 -7.586 1 98.69 21 LEU B CA 1
ATOM 681 C C . LEU B 1 21 ? 2.158 -6.133 -9.109 1 98.69 21 LEU B C 1
ATOM 683 O O . LEU B 1 21 ? 1.685 -7.113 -9.688 1 98.69 21 LEU B O 1
ATOM 687 N N . THR B 1 22 ? 2.68 -5.066 -9.695 1 98.5 22 THR B N 1
ATOM 688 C CA . THR B 1 22 ? 2.811 -5.074 -11.148 1 98.5 22 THR B CA 1
ATOM 689 C C . THR B 1 22 ? 3.713 -6.219 -11.609 1 98.5 22 THR B C 1
ATOM 691 O O . THR B 1 22 ? 3.381 -6.938 -12.547 1 98.5 22 THR B O 1
ATOM 694 N N . LYS B 1 23 ? 4.824 -6.387 -10.953 1 98.12 23 LYS B N 1
ATOM 695 C CA . LYS B 1 23 ? 5.742 -7.477 -11.266 1 98.12 23 LYS B CA 1
ATOM 696 C C . LYS B 1 23 ? 5.062 -8.828 -11.102 1 98.12 23 LYS B C 1
ATOM 698 O O . LYS B 1 23 ? 5.203 -9.711 -11.953 1 98.12 23 LYS B O 1
ATOM 703 N N . LEU B 1 24 ? 4.367 -9.047 -10.016 1 97.94 24 LEU B N 1
ATOM 704 C CA . LEU B 1 24 ? 3.648 -10.297 -9.773 1 97.94 24 LEU B CA 1
ATOM 705 C C . LEU B 1 24 ? 2.629 -10.555 -10.875 1 97.94 24 LEU B C 1
ATOM 707 O O . LEU B 1 24 ? 2.465 -11.695 -11.312 1 97.94 24 LEU B O 1
ATOM 711 N N . ALA B 1 25 ? 1.875 -9.508 -11.297 1 97.81 25 ALA B N 1
ATOM 712 C CA . ALA B 1 25 ? 0.895 -9.656 -12.375 1 97.81 25 ALA B CA 1
ATOM 713 C C . ALA B 1 25 ? 1.561 -10.117 -13.664 1 97.81 25 ALA B C 1
ATOM 715 O O . ALA B 1 25 ? 1.05 -11.008 -14.352 1 97.81 25 ALA B O 1
ATOM 716 N N . LEU B 1 26 ? 2.709 -9.523 -13.938 1 96.69 26 LEU B N 1
ATOM 717 C CA . LEU B 1 26 ? 3.426 -9.805 -15.172 1 96.69 26 LEU B CA 1
ATOM 718 C C . LEU B 1 26 ? 4.008 -11.211 -15.164 1 96.69 26 LEU B C 1
ATOM 720 O O . LEU B 1 26 ? 4.109 -11.859 -16.203 1 96.69 26 LEU B O 1
ATOM 724 N N . GLN B 1 27 ? 4.293 -11.75 -14.008 1 94.75 27 GLN B N 1
ATOM 725 C CA . GLN B 1 27 ? 4.988 -13.031 -13.883 1 94.75 27 GLN B CA 1
ATOM 726 C C . GLN B 1 27 ? 4.008 -14.172 -13.633 1 94.75 27 GLN B C 1
ATOM 728 O O . GLN B 1 27 ? 4.395 -15.336 -13.609 1 94.75 27 GLN B O 1
ATOM 733 N N . SER B 1 28 ? 2.793 -13.75 -13.367 1 93.75 28 SER B N 1
ATOM 734 C CA . SER B 1 28 ? 1.814 -14.773 -13.016 1 93.75 28 SER B CA 1
ATOM 735 C C . SER B 1 28 ? 1.412 -15.602 -14.234 1 93.75 28 SER B C 1
ATOM 737 O O . SER B 1 28 ? 1.137 -15.047 -15.305 1 93.75 28 SER B O 1
ATOM 739 N N . SER B 1 29 ? 1.363 -16.906 -14.125 1 91.62 29 SER B N 1
ATOM 740 C CA . SER B 1 29 ? 0.882 -17.797 -15.172 1 91.62 29 SER B CA 1
ATOM 741 C C . SER B 1 29 ? -0.599 -18.109 -14.992 1 91.62 29 SER B C 1
ATOM 743 O O . SER B 1 29 ? -1.213 -18.7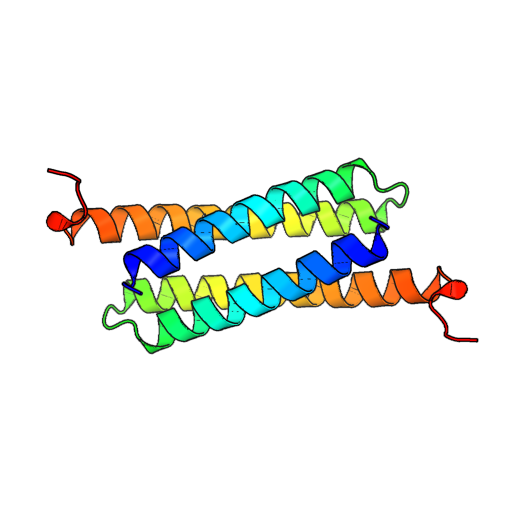5 -15.852 1 91.62 29 SER B O 1
ATOM 745 N N . ASP B 1 30 ? -1.124 -17.75 -13.883 1 91.44 30 ASP B N 1
ATOM 746 C CA . ASP B 1 30 ? -2.533 -17.938 -13.555 1 91.44 30 ASP B CA 1
ATOM 747 C C . ASP B 1 30 ? -3.344 -16.688 -13.867 1 91.44 30 ASP B C 1
ATOM 749 O O . ASP B 1 30 ? -3.076 -15.617 -13.312 1 91.44 30 ASP B O 1
ATOM 753 N N . GLU B 1 31 ? -4.312 -16.828 -14.719 1 94.5 31 GLU B N 1
ATOM 754 C CA . GLU B 1 31 ? -5.094 -15.68 -15.18 1 94.5 31 GLU B CA 1
ATOM 755 C C . GLU B 1 31 ? -5.809 -14.992 -14.008 1 94.5 31 GLU B C 1
ATOM 757 O O . GLU B 1 31 ? -5.848 -13.766 -13.938 1 94.5 31 GLU B O 1
ATO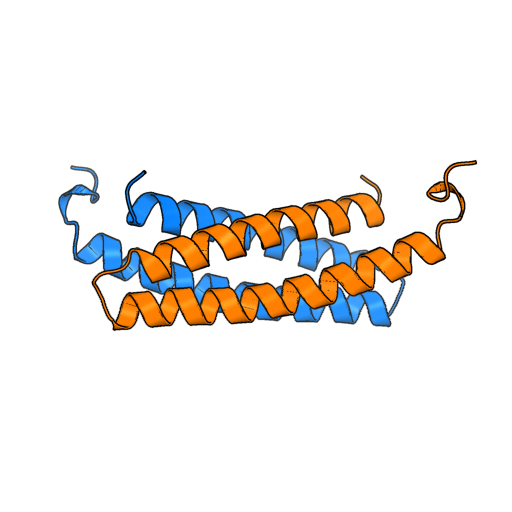M 762 N N . GLU B 1 32 ? -6.406 -15.742 -13.125 1 94.56 32 GLU B N 1
ATOM 763 C CA . GLU B 1 32 ? -7.129 -15.188 -11.992 1 94.56 32 GLU B CA 1
ATOM 764 C C . GLU B 1 32 ? -6.188 -14.438 -11.047 1 94.56 32 GLU B C 1
ATOM 766 O O . GLU B 1 32 ? -6.508 -13.344 -10.586 1 94.56 32 GLU B O 1
ATOM 771 N N . ALA B 1 33 ? -5.016 -15.07 -10.797 1 95.12 33 ALA B N 1
ATOM 772 C CA . ALA B 1 33 ? -4.016 -14.406 -9.961 1 95.12 33 ALA B CA 1
ATOM 773 C C . ALA B 1 33 ? -3.525 -13.117 -10.602 1 95.12 33 ALA B C 1
ATOM 775 O O . ALA B 1 33 ? -3.371 -12.094 -9.93 1 95.12 33 ALA B O 1
ATOM 776 N N . GLU B 1 34 ? -3.197 -13.172 -11.883 1 97.38 34 GLU B N 1
ATOM 777 C CA . GLU B 1 34 ? -2.775 -11.984 -12.609 1 97.38 34 GLU B CA 1
ATOM 778 C C . GLU B 1 34 ? -3.771 -10.844 -12.43 1 97.38 34 GLU B C 1
ATOM 780 O O . GLU B 1 34 ? -3.375 -9.703 -12.188 1 97.38 34 GLU B O 1
ATOM 785 N N . LYS B 1 35 ? -5.062 -11.133 -12.562 1 97.88 35 LYS B N 1
ATOM 786 C CA . LYS B 1 35 ? -6.109 -10.125 -12.398 1 97.88 35 LYS B CA 1
ATOM 787 C C . LYS B 1 35 ? -6.113 -9.562 -10.984 1 97.88 35 LYS B C 1
ATOM 789 O O . LYS B 1 35 ? -6.293 -8.359 -10.789 1 97.88 35 LYS B O 1
ATOM 794 N N . VAL B 1 36 ? -5.934 -10.461 -10.039 1 97.94 36 VAL B N 1
ATOM 795 C CA . VAL B 1 36 ? -5.918 -10.031 -8.648 1 97.94 36 VAL B CA 1
ATOM 796 C C . VAL B 1 36 ? -4.797 -9.023 -8.422 1 97.94 36 VAL B C 1
ATOM 798 O O . VAL B 1 36 ? -5.02 -7.957 -7.848 1 97.94 36 VAL B O 1
ATOM 801 N N . TYR B 1 37 ? -3.545 -9.344 -8.906 1 98.5 37 TYR B N 1
ATOM 802 C CA . TYR B 1 37 ? -2.396 -8.461 -8.719 1 98.5 37 TYR B CA 1
ATOM 803 C C . TYR B 1 37 ? -2.574 -7.16 -9.492 1 98.5 37 TYR B C 1
ATOM 805 O O . TYR B 1 37 ? -2.229 -6.086 -8.992 1 98.5 37 TYR B O 1
ATOM 813 N N . HIS B 1 38 ? -3.119 -7.266 -10.68 1 98.31 38 HIS B N 1
ATOM 814 C CA . HIS B 1 38 ? -3.35 -6.078 -11.5 1 98.31 38 HIS B CA 1
ATOM 815 C C . HIS B 1 38 ? -4.359 -5.145 -10.844 1 98.31 38 HIS B C 1
ATOM 817 O O . HIS B 1 38 ? -4.133 -3.936 -10.758 1 98.31 38 HIS B O 1
ATOM 823 N N . GLN B 1 39 ? -5.48 -5.648 -10.344 1 98.38 39 GLN B N 1
ATOM 824 C CA . GLN B 1 39 ? -6.496 -4.848 -9.664 1 98.38 39 GLN B CA 1
ATOM 825 C C . GLN B 1 39 ? -5.938 -4.223 -8.391 1 98.38 39 GLN B C 1
ATOM 827 O O . GLN B 1 39 ? -6.234 -3.066 -8.078 1 98.38 39 GLN B O 1
ATOM 832 N N . ALA B 1 40 ? -5.211 -5.008 -7.688 1 98.75 40 ALA B N 1
ATOM 833 C CA . ALA B 1 40 ? -4.57 -4.492 -6.484 1 98.75 40 ALA B CA 1
ATOM 834 C C . ALA B 1 40 ? -3.627 -3.34 -6.816 1 98.75 40 ALA B C 1
ATOM 836 O O . ALA B 1 40 ? -3.561 -2.352 -6.082 1 98.75 40 ALA B O 1
ATOM 837 N N . SER B 1 41 ? -2.832 -3.469 -7.926 1 98.88 41 SER B N 1
ATOM 838 C CA . SER B 1 41 ? -1.928 -2.41 -8.359 1 98.88 41 SER B CA 1
ATOM 839 C C . SER B 1 41 ? -2.693 -1.137 -8.703 1 98.88 41 SER B C 1
ATOM 841 O O . SER B 1 41 ? -2.27 -0.035 -8.352 1 98.88 41 SER B O 1
ATOM 843 N N . LEU B 1 42 ? -3.832 -1.266 -9.359 1 98.69 42 LEU B N 1
ATOM 844 C CA . LEU B 1 42 ? -4.66 -0.119 -9.719 1 98.69 42 LEU B CA 1
ATOM 845 C C . LEU B 1 42 ? -5.176 0.59 -8.469 1 98.69 42 LEU B C 1
ATOM 847 O O . LEU B 1 42 ? -5.152 1.82 -8.391 1 98.69 42 LEU B O 1
ATOM 851 N N . LYS B 1 43 ? -5.668 -0.165 -7.535 1 98.75 43 LYS B N 1
ATOM 852 C CA . LYS B 1 43 ? -6.117 0.409 -6.27 1 98.75 43 LYS B CA 1
ATOM 853 C C . LYS B 1 43 ? -4.969 1.1 -5.543 1 98.75 43 LYS B C 1
ATOM 855 O O . LYS B 1 43 ? -5.148 2.176 -4.969 1 98.75 43 LYS B O 1
ATOM 860 N N . THR B 1 44 ? -3.787 0.504 -5.547 1 98.88 44 THR B N 1
ATOM 861 C CA . THR B 1 44 ? -2.617 1.097 -4.91 1 98.88 44 THR B CA 1
ATOM 862 C C . THR B 1 44 ? -2.264 2.43 -5.559 1 98.88 44 THR B C 1
ATOM 864 O O . THR B 1 44 ? -1.932 3.396 -4.871 1 98.88 44 THR B O 1
ATOM 867 N N . ARG B 1 45 ? -2.35 2.529 -6.867 1 98.75 45 ARG B N 1
ATOM 868 C CA . ARG B 1 45 ? -2.037 3.758 -7.59 1 98.75 45 ARG B CA 1
ATOM 869 C C . ARG B 1 45 ? -2.98 4.887 -7.188 1 98.75 45 ARG B C 1
ATOM 871 O O . ARG B 1 45 ? -2.582 6.051 -7.145 1 98.75 45 ARG B O 1
ATOM 878 N N . THR B 1 46 ? -4.211 4.52 -6.949 1 98.75 46 THR B N 1
ATOM 879 C CA . THR B 1 46 ? -5.164 5.527 -6.5 1 98.75 46 THR B CA 1
ATOM 880 C C . THR B 1 46 ? -4.742 6.102 -5.148 1 98.75 46 THR B C 1
ATOM 882 O O . THR B 1 46 ? -4.855 7.305 -4.918 1 98.75 46 THR B O 1
ATOM 885 N N . ILE B 1 47 ? -4.297 5.301 -4.238 1 98.88 47 ILE B N 1
ATOM 886 C CA . ILE B 1 47 ? -3.828 5.758 -2.936 1 98.88 47 ILE B CA 1
ATOM 887 C C . ILE B 1 47 ? -2.568 6.605 -3.107 1 98.88 47 ILE B C 1
ATOM 889 O O . ILE B 1 47 ? -2.398 7.625 -2.432 1 98.88 47 ILE B O 1
ATOM 893 N N . ILE B 1 48 ? -1.657 6.16 -4.023 1 98.88 48 ILE B N 1
ATOM 894 C CA . ILE B 1 48 ? -0.442 6.91 -4.324 1 98.88 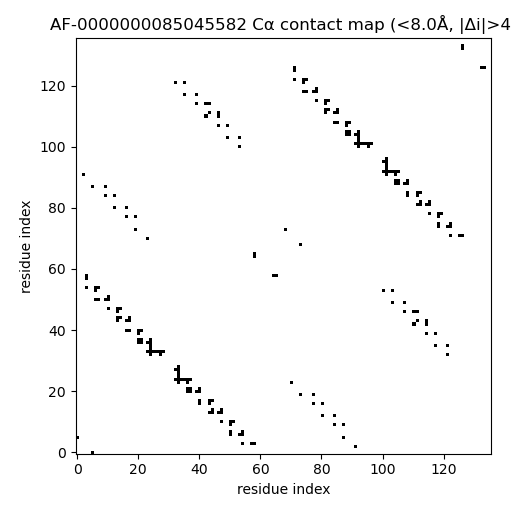48 ILE B CA 1
ATOM 895 C C . ILE B 1 48 ? -0.803 8.336 -4.727 1 98.88 48 ILE B C 1
ATOM 897 O O . ILE B 1 48 ? -0.21 9.297 -4.23 1 98.88 48 ILE B O 1
ATOM 901 N N . GLN B 1 49 ? -1.771 8.469 -5.574 1 98.56 49 GLN B N 1
ATOM 902 C CA . GLN B 1 49 ? -2.195 9.789 -6.027 1 98.56 49 GLN B CA 1
ATOM 903 C C . GLN B 1 49 ? -2.697 10.633 -4.859 1 98.56 49 GLN B C 1
ATOM 905 O O . GLN B 1 49 ? -2.396 11.828 -4.777 1 98.56 49 GLN B O 1
ATOM 910 N N . GLU B 1 50 ? -3.469 10.086 -4.012 1 97.94 50 GLU B N 1
ATOM 911 C CA . GLU B 1 50 ? -3.979 10.789 -2.838 1 97.94 50 GLU B CA 1
ATOM 912 C C . GLU B 1 50 ? -2.84 11.242 -1.927 1 97.94 50 GLU B C 1
ATOM 914 O O . GLU B 1 50 ? -2.85 12.367 -1.426 1 97.94 50 GLU B O 1
ATOM 919 N N . MET B 1 51 ? -1.894 10.391 -1.663 1 98.25 51 MET B N 1
ATOM 920 C CA . MET B 1 51 ? -0.761 10.727 -0.805 1 98.25 51 MET B CA 1
ATOM 921 C C . MET B 1 51 ? 0.117 11.789 -1.451 1 98.25 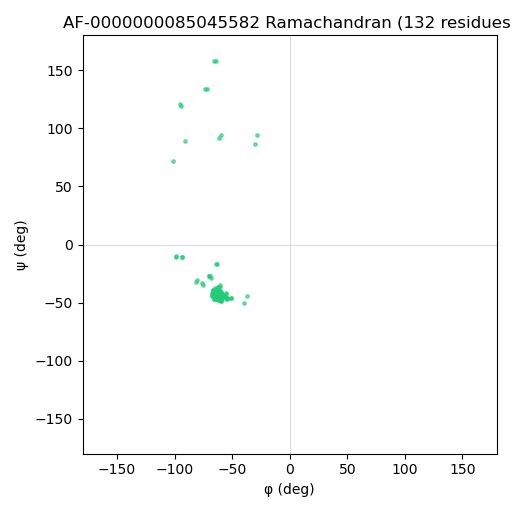51 MET B C 1
ATOM 923 O O . MET B 1 51 ? 0.672 12.648 -0.76 1 98.25 51 MET B O 1
ATOM 927 N N . GLU B 1 52 ? 0.321 11.672 -2.816 1 97.94 52 GLU B N 1
ATOM 928 C CA . GLU B 1 52 ? 1.068 12.703 -3.527 1 97.94 52 GLU B CA 1
ATOM 929 C C . GLU B 1 52 ? 0.433 14.078 -3.332 1 97.94 52 GLU B C 1
ATOM 931 O O . GLU B 1 52 ? 1.134 15.07 -3.1 1 97.94 52 GLU B O 1
ATOM 936 N N . GLN B 1 53 ? -0.838 14.133 -3.434 1 96.44 53 GLN B N 1
ATOM 937 C CA . GLN B 1 53 ? -1.562 15.375 -3.217 1 96.44 53 GLN B CA 1
ATOM 938 C C . GLN B 1 53 ? -1.39 15.875 -1.784 1 96.44 53 GLN B C 1
ATOM 940 O O . GLN B 1 53 ? -1.217 17.078 -1.553 1 96.44 53 GLN B O 1
ATOM 945 N N . GLN B 1 54 ? -1.505 15.016 -0.857 1 94.88 54 GLN B N 1
ATOM 946 C CA . GLN B 1 54 ? -1.354 15.375 0.549 1 94.88 54 GLN B CA 1
ATOM 947 C C . GLN B 1 54 ? 0.057 15.883 0.839 1 94.88 54 GLN B C 1
ATOM 949 O O . GLN B 1 54 ? 0.238 16.812 1.634 1 94.88 54 GLN B O 1
ATOM 954 N N . VAL B 1 55 ? 1.106 15.305 0.302 1 95 55 VAL B N 1
ATOM 955 C CA . VAL B 1 55 ? 2.486 15.75 0.455 1 95 55 VAL B CA 1
ATOM 956 C C . VAL B 1 55 ? 2.623 17.188 -0.062 1 95 55 VAL B C 1
ATOM 958 O O . VAL B 1 55 ? 3.26 18.031 0.579 1 95 55 VAL B O 1
ATOM 961 N N . MET B 1 56 ? 2.04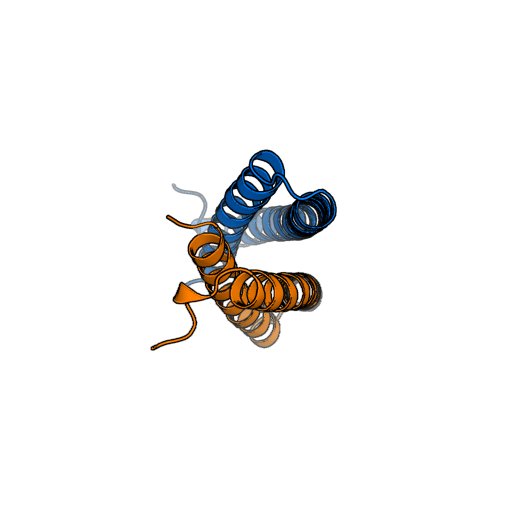7 17.438 -1.212 1 92.81 56 MET B N 1
ATOM 962 C CA . MET B 1 56 ? 2.09 18.766 -1.786 1 92.81 56 MET B CA 1
ATOM 963 C C . MET B 1 56 ? 1.44 19.781 -0.85 1 92.81 56 MET B C 1
ATOM 965 O O . MET B 1 56 ? 1.979 20.875 -0.637 1 92.81 56 MET B O 1
ATOM 969 N N . PHE B 1 57 ? 0.325 19.453 -0.321 1 91.69 57 PHE B N 1
ATOM 970 C CA . PHE B 1 57 ? -0.386 20.328 0.61 1 91.69 57 PHE B CA 1
ATOM 971 C C . PHE B 1 57 ? 0.467 20.625 1.839 1 91.69 57 PHE B C 1
ATOM 973 O O . PHE B 1 57 ? 0.605 21.766 2.246 1 91.69 57 PHE B O 1
ATOM 980 N N . LEU B 1 58 ? 1.068 19.609 2.438 1 90.19 58 LEU B N 1
ATOM 981 C CA . LEU B 1 58 ? 1.862 19.734 3.654 1 90.19 58 LEU B CA 1
ATOM 982 C C . LEU B 1 58 ? 3.109 20.578 3.404 1 90.19 58 LEU B C 1
ATOM 984 O O . LEU B 1 58 ? 3.527 21.359 4.27 1 90.19 58 LEU B O 1
ATOM 988 N N . GLU B 1 59 ? 3.699 20.438 2.281 1 87.5 59 GLU B N 1
ATOM 989 C CA . GLU B 1 59 ? 4.895 21.188 1.938 1 87.5 59 GLU B CA 1
ATOM 990 C C . GLU B 1 59 ? 4.57 22.672 1.732 1 87.5 59 GLU B C 1
ATOM 992 O O . GLU B 1 59 ? 5.402 23.531 2.004 1 87.5 59 GLU B O 1
ATOM 997 N N . ARG B 1 60 ? 3.377 23.016 1.351 1 84.44 60 ARG B N 1
ATOM 998 C CA . ARG B 1 60 ? 2.939 24.391 1.162 1 84.44 60 ARG B CA 1
ATOM 999 C C . ARG B 1 60 ? 2.67 25.078 2.502 1 84.44 60 ARG B C 1
ATOM 1001 O O . ARG B 1 60 ? 2.932 26.266 2.662 1 84.44 60 ARG B O 1
ATOM 1008 N N . GLU B 1 61 ? 2.221 24.391 3.484 1 76.75 61 GLU B N 1
ATOM 1009 C CA . GLU B 1 61 ? 1.913 24.922 4.805 1 76.75 61 GLU B CA 1
ATOM 1010 C C . GLU B 1 61 ? 3.172 25.047 5.66 1 76.75 61 GLU B C 1
ATOM 1012 O O . GLU B 1 61 ? 3.227 25.859 6.586 1 76.75 61 GLU B O 1
ATOM 1017 N N . GLU B 1 62 ? 4.102 24.188 5.465 1 64.38 62 GLU B N 1
ATOM 1018 C CA . GLU B 1 62 ? 5.336 24.234 6.246 1 64.38 62 GLU B CA 1
ATOM 1019 C C . GLU B 1 62 ? 6.398 25.078 5.551 1 64.38 62 GLU B C 1
ATOM 1021 O O . GLU B 1 62 ? 6.953 24.656 4.527 1 64.38 62 GLU B O 1
ATOM 1026 N N . PRO B 1 63 ? 6.559 26.359 5.703 1 58.41 63 PRO B N 1
ATOM 1027 C CA . PRO B 1 63 ? 7.629 27.188 5.148 1 58.41 63 PRO B CA 1
ATOM 1028 C C . PRO B 1 63 ? 8.992 26.5 5.188 1 58.41 63 PRO B C 1
ATOM 1030 O O . PRO B 1 63 ? 9.852 26.781 4.344 1 58.41 63 PRO B O 1
ATOM 1033 N N . GLN B 1 64 ? 9.414 25.938 6.387 1 52.97 64 GLN B N 1
ATOM 1034 C CA . GLN B 1 64 ? 10.789 25.484 6.578 1 52.97 64 GLN B CA 1
ATOM 1035 C C . GLN B 1 64 ? 11.141 24.391 5.566 1 52.97 64 GLN B C 1
ATOM 1037 O O . GLN B 1 64 ? 12.312 24.047 5.41 1 52.97 64 GLN B O 1
ATOM 1042 N N . TYR B 1 65 ? 10.266 23.609 5.227 1 46.75 65 TYR B N 1
ATOM 1043 C CA . TYR B 1 65 ? 10.727 22.641 4.238 1 46.75 65 TYR B CA 1
ATOM 1044 C C . TYR B 1 65 ? 11.133 23.328 2.943 1 46.75 65 TYR B C 1
ATOM 1046 O O . TYR B 1 65 ? 11.492 22.672 1.963 1 46.75 65 TYR B O 1
ATOM 1054 N N . LYS B 1 66 ? 10.758 24.594 2.652 1 43.72 66 LYS B N 1
ATOM 1055 C CA . LYS B 1 66 ? 11.383 25.422 1.628 1 43.72 66 LYS B CA 1
ATOM 1056 C C . LYS B 1 66 ? 12.859 25.672 1.941 1 43.72 66 LYS B C 1
ATOM 1058 O O . LYS B 1 66 ? 13.203 26.078 3.051 1 43.72 66 LYS B O 1
ATOM 1063 N N . GLY B 1 67 ? 13.82 24.984 1.561 1 39.59 67 GLY B N 1
ATOM 1064 C CA . GLY B 1 67 ? 15.234 25.312 1.61 1 39.59 67 GLY B CA 1
ATOM 1065 C C . GLY B 1 67 ? 15.508 26.797 1.501 1 39.59 67 GLY B C 1
ATOM 1066 O O . GLY B 1 67 ? 15.078 27.438 0.54 1 39.59 67 GLY B O 1
ATOM 1067 N N . ASN B 1 68 ? 15.5 27.625 2.615 1 32.5 68 ASN B N 1
ATOM 1068 C CA . ASN B 1 68 ? 16.438 28.75 2.613 1 32.5 68 ASN B CA 1
ATOM 1069 C C . ASN B 1 68 ? 17.844 28.297 2.244 1 32.5 68 ASN B C 1
ATOM 1071 O O . ASN B 1 68 ? 18.297 27.234 2.68 1 32.5 68 ASN B O 1
#

Nearest PDB structures (foldseek):
  7s5c-assembly1_F  TM=9.955E-01  e=6.087E-02  Myxococcus xanthus
  7s5c-assembly1_E  TM=1.006E+00  e=1.012E-01  Myxococcus xanthus
  7s5k-assembly1_E  TM=9.980E-01  e=1.224E-01  Myxococcus xanthus
  7s5c-assembly1_D  TM=9.979E-01  e=1.792E-01  Myxococcus xanthus
  7s5k-assembly1_F  TM=1.001E+00  e=3.174E-01  Myxococcus xanthus

InterPro domains:
  IPR012452 Protein of unknown function DUF1657 [PF07870] (7-55)

Secondary structure (DSSP, 8-state):
--HHHHHHHHHHHHHHHHHHHHHHHHH---HHHHHHHHHHHHHHHHHHHHHHHHHHHHHHH-GGGS--/--HHHHHHHHHHHHHHHHHHHHHHHHH---HHHHHHHHHHHHHHHHHHHHHHHHHHHHHHH-GGGS--